Protein AF-A0A7X8HPP9-F1 (afdb_monomer)

Foldseek 3Di:
DLQVCPQQADDDQADADAPVQQVVVDDPVPGDDHAHCVQVVQQVLCQVQCVVPVRPVCSSLCRHWVRVCVVQVNPPLTRDDDPPHFPWDWDKDQADKDFDAQVVDPTPYNDHPRHRPITGIHTQWTAGRNRTQHHRNDGDDDDDPDDDDDD

Sequence (151 aa):
GVEDGLVDTIGTDNVTLTRAEKNIDASIWDTIPGYSALETHLPILLHEGVVKRNIPIEKVISKVTKNPAETFNVYPKKGTISPGSDADIVIVDLNISKEIKAQDLSSRSDFSIYENRVVKGWPVTTIKAGKVVIRDGEFVANGSNGVYISR

Solvent-accessible surface area (backbone atoms only — not comparable to full-atom values): 8805 Å² total; per-residue (Å²): 83,60,90,80,55,76,46,63,62,61,85,65,78,61,34,74,48,36,62,75,75,24,34,75,89,53,54,85,90,68,31,54,88,66,42,51,36,69,86,53,43,61,28,49,50,37,23,57,38,31,69,72,62,66,41,61,62,68,62,57,50,34,21,68,30,31,40,48,18,51,77,58,61,40,51,64,47,38,47,50,92,54,96,89,27,51,45,64,47,73,46,65,41,70,80,49,68,47,66,36,46,28,89,81,46,94,58,87,19,74,53,43,94,53,54,76,39,75,42,35,22,37,71,35,33,33,27,52,80,72,37,68,36,27,52,84,67,38,82,66,54,89,78,86,86,84,72,90,79,89,106

Radius of gyration: 16.88 Å; Cα contacts (8 Å, |Δi|>4): 252; chains: 1; bounding box: 34×32×44 Å

pLDDT: mean 96.0, std 3.24, range [78.25, 98.62]

Mean predicted aligned error: 3.21 Å

Structure (mmCIF, N/CA/C/O backbone):
data_AF-A0A7X8HPP9-F1
#
_entry.id   AF-A0A7X8HPP9-F1
#
loop_
_atom_site.group_PDB
_atom_site.id
_atom_site.type_symbol
_atom_site.label_atom_id
_atom_site.label_alt_id
_atom_site.label_comp_id
_atom_site.label_asym_id
_atom_site.label_entity_id
_atom_site.label_seq_id
_atom_site.pdbx_PDB_ins_code
_atom_site.Cartn_x
_atom_site.Cartn_y
_atom_site.Cartn_z
_atom_site.occupancy
_atom_site.B_iso_or_equiv
_atom_site.auth_seq_id
_atom_site.auth_comp_id
_atom_site.auth_asym_id
_atom_site.auth_atom_id
_atom_site.pdbx_PDB_model_num
ATOM 1 N N . GLY A 1 1 ? 13.658 10.159 8.037 1.00 90.19 1 GLY A N 1
ATOM 2 C CA . GLY A 1 1 ? 12.449 10.345 7.214 1.00 90.19 1 GLY A CA 1
ATOM 3 C C . GLY A 1 1 ? 11.214 9.688 7.813 1.00 90.19 1 GLY A C 1
ATOM 4 O O . GLY A 1 1 ? 10.357 10.358 8.367 1.00 90.19 1 GLY A O 1
ATOM 5 N N . VAL A 1 2 ? 11.060 8.372 7.632 1.00 93.00 2 VAL A N 1
ATOM 6 C CA . VAL A 1 2 ? 9.855 7.653 8.101 1.00 93.00 2 VAL A CA 1
ATOM 7 C C . VAL A 1 2 ? 9.908 7.385 9.607 1.00 93.00 2 VAL A C 1
ATOM 9 O O . VAL A 1 2 ? 8.939 7.645 10.313 1.00 93.00 2 VAL A O 1
ATOM 12 N N . GLU A 1 3 ? 11.042 6.893 10.110 1.00 93.44 3 GLU A N 1
ATOM 13 C CA . GLU A 1 3 ? 11.193 6.498 11.516 1.00 93.44 3 GLU A CA 1
ATOM 14 C C . GLU A 1 3 ? 11.200 7.681 12.497 1.00 93.44 3 GLU A C 1
ATOM 16 O O . GLU A 1 3 ? 10.606 7.591 13.575 1.00 93.44 3 GLU A O 1
ATOM 21 N N . ASP A 1 4 ? 11.856 8.775 12.116 1.00 94.31 4 ASP A N 1
ATOM 22 C CA . ASP A 1 4 ? 11.965 10.028 12.878 1.00 94.31 4 ASP A CA 1
ATOM 23 C C . ASP A 1 4 ? 10.745 10.951 12.698 1.00 94.31 4 ASP A C 1
ATOM 25 O O . ASP A 1 4 ? 10.660 11.987 13.349 1.00 94.31 4 ASP A O 1
ATOM 29 N N . GLY A 1 5 ? 9.785 10.566 11.849 1.00 92.94 5 GLY A N 1
ATOM 30 C CA . GLY A 1 5 ? 8.522 11.276 11.664 1.00 92.94 5 GLY A CA 1
ATOM 31 C C . GLY A 1 5 ? 8.560 12.464 10.702 1.00 92.94 5 GLY A C 1
ATOM 32 O O . GLY A 1 5 ? 7.536 13.116 10.562 1.00 92.94 5 GLY A O 1
ATOM 33 N N . LEU A 1 6 ? 9.674 12.717 10.006 1.00 96.94 6 LEU A N 1
ATOM 34 C CA . LEU A 1 6 ? 9.781 13.807 9.023 1.00 96.94 6 LEU A CA 1
ATOM 35 C C . LEU A 1 6 ? 8.858 13.625 7.801 1.00 96.94 6 LEU A C 1
ATOM 37 O O . LEU A 1 6 ? 8.451 14.599 7.179 1.00 96.94 6 LEU A O 1
ATOM 41 N N . VAL A 1 7 ? 8.562 12.381 7.420 1.00 96.62 7 VAL A N 1
ATOM 42 C CA . VAL A 1 7 ? 7.639 12.053 6.324 1.00 96.62 7 VAL A CA 1
ATOM 43 C C . VAL A 1 7 ? 6.260 11.786 6.907 1.00 96.62 7 VAL A C 1
ATOM 45 O O . VAL A 1 7 ? 6.111 10.857 7.700 1.00 96.62 7 VAL A O 1
ATOM 48 N N . ASP A 1 8 ? 5.245 12.545 6.495 1.00 95.81 8 ASP A N 1
ATOM 49 C CA . ASP A 1 8 ? 3.878 12.405 7.012 1.00 95.81 8 ASP A CA 1
ATOM 50 C C . ASP A 1 8 ? 3.077 11.299 6.336 1.00 95.81 8 ASP A C 1
ATOM 52 O O . ASP A 1 8 ? 2.391 10.536 7.018 1.00 95.81 8 ASP A O 1
ATOM 56 N N . THR A 1 9 ? 3.169 11.192 5.012 1.00 98.00 9 THR A N 1
ATOM 57 C CA . THR A 1 9 ? 2.408 10.225 4.215 1.00 98.00 9 THR A CA 1
ATOM 58 C C . THR A 1 9 ? 3.277 9.612 3.126 1.00 98.00 9 THR A C 1
ATOM 60 O O . THR A 1 9 ? 4.274 10.199 2.704 1.00 98.00 9 THR A O 1
ATOM 63 N N . ILE A 1 10 ? 2.913 8.410 2.681 1.00 98.06 10 ILE A N 1
ATOM 64 C CA . ILE A 1 10 ? 3.553 7.743 1.547 1.00 98.06 10 ILE A CA 1
ATOM 65 C C . ILE A 1 10 ? 2.456 7.357 0.553 1.00 98.06 10 ILE A C 1
ATOM 67 O O . ILE A 1 10 ? 1.461 6.738 0.922 1.00 98.06 10 ILE A O 1
ATOM 71 N N . GLY A 1 11 ? 2.643 7.741 -0.708 1.00 97.25 11 GLY A N 1
ATOM 72 C CA . GLY A 1 11 ? 1.814 7.327 -1.837 1.00 97.25 11 GLY A CA 1
ATOM 73 C C . GLY A 1 11 ? 2.636 6.569 -2.877 1.00 97.25 11 GLY A C 1
ATOM 74 O O . GLY A 1 11 ? 3.837 6.363 -2.710 1.00 97.25 11 GLY A O 1
ATOM 75 N N . THR A 1 12 ? 1.982 6.146 -3.955 1.00 97.44 12 THR A N 1
ATOM 76 C CA . THR A 1 12 ? 2.622 5.376 -5.034 1.00 97.44 12 THR A CA 1
ATOM 77 C C . THR A 1 12 ? 2.938 6.189 -6.272 1.00 97.44 12 THR A C 1
ATOM 79 O O . THR A 1 12 ? 3.763 5.741 -7.056 1.00 97.44 12 THR A O 1
ATOM 82 N N . ASP A 1 13 ? 2.239 7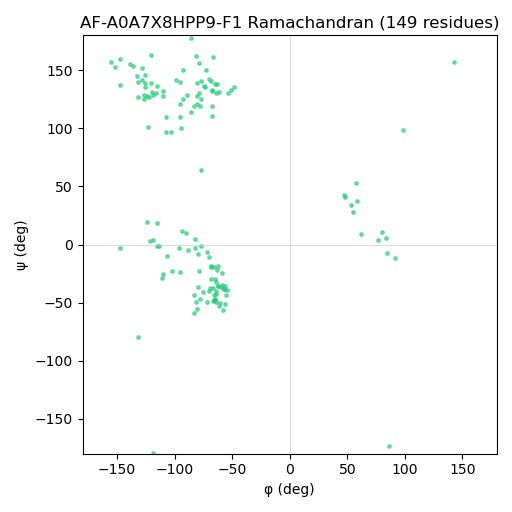.309 -6.481 1.00 96.44 13 ASP A N 1
ATOM 83 C CA . ASP A 1 13 ? 2.230 8.020 -7.766 1.00 96.44 13 ASP A CA 1
ATOM 84 C C . ASP A 1 13 ? 1.976 7.063 -8.953 1.00 96.44 13 ASP A C 1
ATOM 86 O O . ASP A 1 13 ? 2.645 7.081 -9.983 1.00 96.44 13 ASP A O 1
ATOM 90 N N . ASN A 1 14 ? 1.049 6.116 -8.754 1.00 96.94 14 ASN A N 1
ATOM 91 C CA . ASN A 1 14 ? 0.839 5.016 -9.686 1.00 96.94 14 ASN A CA 1
ATOM 92 C C . ASN A 1 14 ? 0.264 5.519 -11.020 1.00 96.94 14 ASN A C 1
ATOM 94 O O . ASN A 1 14 ? -0.924 5.838 -11.110 1.00 96.94 14 ASN A O 1
ATOM 98 N N . VAL A 1 15 ? 1.080 5.449 -12.069 1.00 96.00 15 VAL A N 1
ATOM 99 C CA . VAL A 1 15 ? 0.716 5.743 -13.459 1.00 96.00 15 VAL A CA 1
ATOM 100 C C . VAL A 1 15 ? 1.023 4.507 -14.301 1.00 96.00 15 VAL A C 1
ATOM 102 O O . VAL A 1 15 ? 2.171 4.202 -14.624 1.00 96.00 15 VAL A O 1
ATOM 105 N N . THR A 1 16 ? -0.021 3.745 -14.616 1.00 94.94 16 THR A N 1
ATOM 106 C CA . THR A 1 16 ? 0.111 2.421 -15.229 1.00 94.94 16 THR A CA 1
ATOM 107 C C . THR A 1 16 ? 0.226 2.514 -16.748 1.00 94.94 16 THR A C 1
ATOM 109 O O . THR A 1 16 ? -0.741 2.847 -17.436 1.00 94.94 16 THR A O 1
ATOM 112 N N . LEU A 1 17 ? 1.395 2.135 -17.258 1.00 95.25 17 LEU A N 1
ATOM 113 C CA . LEU A 1 17 ? 1.741 2.106 -18.678 1.00 95.25 17 LEU A CA 1
ATOM 114 C C . LEU A 1 17 ? 2.301 0.737 -19.045 1.00 95.25 17 LEU A C 1
ATOM 116 O O . LEU A 1 17 ? 2.917 0.072 -18.212 1.00 95.25 17 LEU A O 1
ATOM 120 N N . THR A 1 18 ? 2.129 0.342 -20.296 1.00 96.25 18 THR A N 1
ATOM 121 C CA . THR A 1 18 ? 2.931 -0.724 -20.903 1.00 96.25 18 THR A CA 1
ATOM 122 C C . THR A 1 18 ? 4.281 -0.175 -21.373 1.00 96.25 18 THR A C 1
ATOM 124 O O . THR A 1 18 ? 4.431 1.034 -21.561 1.00 96.25 18 THR A O 1
ATOM 127 N N . ARG A 1 19 ? 5.279 -1.036 -21.609 1.00 94.56 19 ARG A N 1
ATOM 128 C CA . ARG A 1 19 ? 6.561 -0.632 -22.219 1.00 94.56 19 ARG A CA 1
ATOM 129 C C . ARG A 1 19 ? 6.364 0.040 -23.579 1.00 94.56 19 ARG A C 1
ATOM 131 O O . ARG A 1 19 ? 7.045 1.017 -23.874 1.00 94.56 19 ARG A O 1
ATOM 138 N N . ALA A 1 20 ? 5.411 -0.454 -24.371 1.00 94.62 20 ALA A N 1
ATOM 139 C CA . ALA A 1 20 ? 5.074 0.115 -25.672 1.00 94.62 20 ALA A CA 1
ATOM 140 C C . ALA A 1 20 ? 4.525 1.545 -25.541 1.00 94.62 20 ALA A C 1
ATOM 142 O O . ALA A 1 20 ? 5.029 2.454 -26.191 1.00 94.62 20 ALA A O 1
ATOM 143 N N . GLU A 1 21 ? 3.552 1.768 -24.652 1.00 95.25 21 GLU A N 1
ATOM 144 C CA . GLU A 1 21 ? 3.022 3.115 -24.382 1.00 95.25 21 GLU A CA 1
ATOM 145 C C . GLU A 1 21 ? 4.091 4.047 -23.814 1.00 95.25 21 GLU A C 1
ATOM 147 O O . GLU A 1 21 ? 4.108 5.232 -24.126 1.00 95.25 21 GLU A O 1
ATOM 152 N N . LYS A 1 22 ? 5.001 3.513 -22.996 1.00 94.19 22 LYS A N 1
ATOM 153 C CA . LYS A 1 22 ? 6.102 4.280 -22.419 1.00 94.19 22 LYS A CA 1
ATOM 154 C C . LYS A 1 22 ? 7.102 4.771 -23.469 1.00 94.19 22 LYS A C 1
ATOM 156 O O . LYS A 1 22 ? 7.812 5.730 -2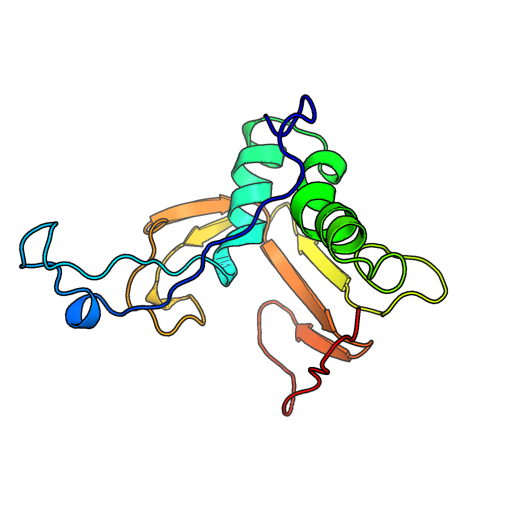3.184 1.00 94.19 22 LYS A O 1
ATOM 161 N N . ASN A 1 23 ? 7.118 4.166 -24.660 1.00 92.94 23 ASN A N 1
ATOM 162 C CA . ASN A 1 23 ? 8.036 4.483 -25.751 1.00 92.94 23 ASN A CA 1
ATOM 163 C C . ASN A 1 23 ? 9.509 4.346 -25.323 1.00 92.94 23 ASN A C 1
ATOM 165 O O . ASN A 1 23 ? 10.299 5.279 -25.434 1.00 92.94 23 ASN A O 1
ATOM 169 N N . ILE A 1 24 ? 9.861 3.180 -24.769 1.00 89.69 24 ILE A N 1
ATOM 170 C CA . ILE A 1 24 ? 11.156 2.947 -24.101 1.00 89.69 24 ILE A CA 1
ATOM 171 C C . ILE A 1 24 ? 12.389 3.083 -25.005 1.00 89.69 24 ILE A C 1
ATOM 173 O O . ILE A 1 24 ? 13.488 3.252 -24.486 1.00 89.69 24 ILE A O 1
ATOM 177 N N . ASP A 1 25 ? 12.213 3.009 -26.324 1.00 92.62 25 ASP A N 1
ATOM 178 C CA . ASP A 1 25 ? 13.299 3.155 -27.300 1.00 92.62 25 ASP A CA 1
ATOM 179 C C . ASP A 1 25 ? 13.535 4.622 -27.707 1.00 92.62 25 ASP A C 1
ATOM 181 O O . ASP A 1 25 ? 14.458 4.920 -28.468 1.00 92.62 25 ASP A O 1
ATOM 185 N N . ALA A 1 26 ? 12.706 5.551 -27.223 1.00 92.81 26 ALA A N 1
ATOM 186 C CA . ALA A 1 26 ? 12.845 6.974 -27.496 1.00 92.81 26 ALA A CA 1
ATOM 187 C C . ALA A 1 26 ? 13.802 7.670 -26.516 1.00 92.81 26 ALA A C 1
ATOM 189 O O . ALA A 1 26 ? 14.352 7.075 -25.589 1.00 92.81 26 ALA A O 1
ATOM 190 N N . SER A 1 27 ? 14.020 8.970 -26.724 1.00 95.56 27 SER A N 1
ATOM 191 C CA . SER A 1 27 ? 14.819 9.763 -25.793 1.00 95.56 27 SER A CA 1
ATOM 192 C C . SER A 1 27 ? 14.112 9.895 -24.439 1.00 95.56 27 SER A C 1
ATOM 194 O O . SER A 1 27 ? 12.892 9.748 -24.330 1.00 95.56 27 SER A O 1
ATOM 196 N N . ILE A 1 28 ? 14.863 10.250 -23.393 1.00 93.12 28 ILE A N 1
ATOM 197 C CA . ILE A 1 28 ? 14.276 10.529 -22.074 1.00 93.12 28 ILE A CA 1
ATOM 198 C C . ILE A 1 28 ? 13.246 11.671 -22.112 1.00 93.12 28 ILE A C 1
ATOM 200 O O . ILE A 1 28 ? 12.360 11.719 -21.267 1.00 93.12 28 ILE A O 1
ATOM 204 N N . TRP A 1 29 ? 13.349 12.569 -23.098 1.00 94.25 29 TRP A N 1
ATOM 205 C CA . TRP A 1 29 ? 12.428 13.689 -23.294 1.00 94.25 29 TRP A CA 1
ATOM 206 C C . TRP A 1 29 ? 11.119 13.271 -23.972 1.00 94.25 29 TRP A C 1
ATOM 208 O O . TRP A 1 29 ? 10.108 13.943 -23.798 1.00 94.25 29 TRP A O 1
ATOM 218 N N . ASP A 1 30 ? 11.141 12.154 -24.703 1.00 93.38 30 ASP A N 1
ATOM 219 C CA . ASP A 1 30 ? 10.009 11.634 -25.479 1.00 93.38 30 ASP A CA 1
ATOM 220 C C . ASP A 1 30 ? 9.364 10.391 -24.833 1.00 93.38 3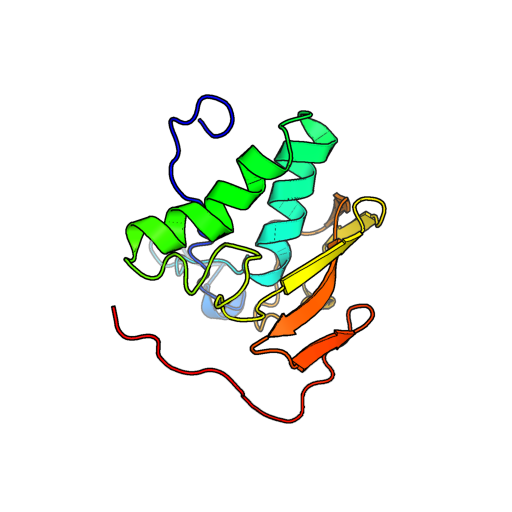0 ASP A C 1
ATOM 222 O O . ASP A 1 30 ? 8.304 9.931 -25.262 1.00 93.38 30 ASP A O 1
ATOM 226 N N . THR A 1 31 ? 10.005 9.833 -23.802 1.00 94.75 31 THR A N 1
ATOM 227 C CA . THR A 1 31 ? 9.493 8.722 -22.991 1.00 94.75 31 THR A CA 1
ATOM 228 C C . THR A 1 31 ? 8.386 9.217 -22.060 1.00 94.75 31 THR A C 1
ATOM 230 O O . THR A 1 31 ? 8.538 10.238 -21.387 1.00 94.75 31 THR A O 1
ATOM 233 N N . ILE A 1 32 ? 7.288 8.466 -21.935 1.00 93.88 32 ILE A N 1
ATOM 234 C CA . ILE A 1 32 ? 6.189 8.855 -21.038 1.00 93.88 32 ILE A CA 1
ATOM 235 C C . ILE A 1 32 ? 6.567 8.556 -19.572 1.00 93.88 32 ILE A C 1
ATOM 237 O O . ILE A 1 32 ? 6.906 7.412 -19.238 1.00 93.88 32 ILE A O 1
ATOM 241 N N . PRO A 1 33 ? 6.501 9.542 -18.655 1.00 93.06 33 PRO A N 1
ATOM 242 C CA . PRO A 1 33 ? 6.766 9.303 -17.243 1.00 93.06 33 PRO A CA 1
ATOM 243 C C . PRO A 1 33 ? 5.646 8.472 -16.604 1.00 93.06 33 PRO A C 1
ATOM 245 O O . PRO A 1 33 ? 4.466 8.652 -16.895 1.00 93.06 33 PRO A O 1
ATOM 248 N N . GLY A 1 34 ? 6.024 7.567 -15.700 1.00 93.69 34 GLY A N 1
ATOM 249 C CA . GLY A 1 34 ? 5.075 6.737 -14.959 1.00 93.69 34 GLY A CA 1
ATOM 250 C C . GLY A 1 34 ? 5.558 5.312 -14.714 1.00 93.69 34 GLY A C 1
ATOM 251 O O . GLY A 1 34 ? 6.439 4.791 -15.412 1.00 93.69 34 GLY A O 1
ATOM 252 N N . TYR A 1 35 ? 4.993 4.688 -13.688 1.00 95.00 35 TYR A N 1
ATOM 253 C CA . TYR A 1 35 ? 5.220 3.294 -13.331 1.00 95.00 35 TYR A CA 1
ATOM 254 C C . TYR A 1 35 ? 4.035 2.731 -12.538 1.00 95.00 35 TYR A C 1
ATOM 256 O O . TYR A 1 35 ? 3.276 3.456 -11.893 1.00 95.00 35 TYR A O 1
ATOM 264 N N . SER A 1 36 ? 3.899 1.405 -12.569 1.00 96.31 36 SER A N 1
ATOM 265 C CA . SER A 1 36 ? 2.950 0.678 -11.732 1.00 96.31 36 SER A CA 1
ATOM 266 C C . SER A 1 36 ? 3.598 0.296 -10.403 1.00 96.31 36 SER A C 1
ATOM 268 O O . SER A 1 36 ? 4.671 -0.305 -10.388 1.00 96.31 36 SER A O 1
ATOM 270 N N . ALA A 1 37 ? 2.937 0.612 -9.291 1.00 96.94 37 ALA A N 1
ATOM 271 C CA . ALA A 1 37 ? 3.406 0.258 -7.949 1.00 96.94 37 ALA A CA 1
ATOM 272 C C . ALA A 1 37 ? 2.281 -0.031 -6.942 1.00 96.94 37 ALA A C 1
ATOM 274 O O . ALA A 1 37 ? 2.583 -0.393 -5.805 1.00 96.94 37 ALA A O 1
ATOM 275 N N . LEU A 1 38 ? 1.005 0.121 -7.329 1.00 97.19 38 LEU A N 1
ATOM 276 C CA . LEU A 1 38 ? -0.128 0.052 -6.399 1.00 97.19 38 LEU A CA 1
ATOM 277 C C . LEU A 1 38 ? -0.184 -1.263 -5.609 1.00 97.19 38 LEU A C 1
ATOM 279 O O . LEU A 1 38 ? -0.245 -1.240 -4.384 1.00 97.19 38 LEU A O 1
ATOM 283 N N . GLU A 1 39 ? -0.118 -2.398 -6.298 1.00 96.94 39 GLU A N 1
ATOM 284 C CA . GLU A 1 39 ? -0.218 -3.725 -5.678 1.00 96.94 39 GLU A CA 1
ATOM 285 C C . GLU A 1 39 ? 1.002 -4.073 -4.815 1.00 96.94 39 GLU A C 1
ATOM 287 O O . GLU A 1 39 ? 0.877 -4.631 -3.727 1.00 96.94 39 GLU A O 1
ATOM 292 N N . THR A 1 40 ? 2.193 -3.669 -5.257 1.00 97.62 40 THR A N 1
ATOM 293 C CA . THR A 1 40 ? 3.456 -3.908 -4.543 1.00 97.62 40 THR A CA 1
ATOM 294 C C . THR A 1 40 ? 3.697 -2.940 -3.386 1.00 97.62 40 THR A C 1
ATOM 296 O O . THR A 1 40 ? 4.654 -3.124 -2.635 1.00 97.62 40 THR A O 1
ATOM 299 N N . HIS A 1 41 ? 2.865 -1.906 -3.229 1.00 98.06 41 HIS A N 1
ATOM 300 C CA . HIS A 1 41 ? 3.118 -0.804 -2.304 1.00 98.06 41 HIS A CA 1
ATOM 301 C C . HIS A 1 41 ? 3.294 -1.276 -0.859 1.00 98.06 41 HIS A C 1
ATOM 303 O O . HIS A 1 41 ? 4.338 -1.046 -0.248 1.00 98.06 41 HIS A O 1
ATOM 309 N N . LEU A 1 42 ? 2.296 -1.987 -0.329 1.00 98.00 42 LEU A N 1
ATOM 310 C CA . LEU A 1 42 ? 2.331 -2.483 1.042 1.00 98.00 42 LEU A CA 1
ATOM 311 C C . LEU A 1 42 ? 3.452 -3.522 1.254 1.00 98.00 42 LEU A C 1
ATOM 313 O O . LEU A 1 42 ? 4.226 -3.333 2.195 1.00 98.00 42 LEU A O 1
ATOM 317 N N . PRO A 1 43 ? 3.628 -4.550 0.393 1.00 98.19 43 PRO A N 1
ATOM 318 C CA . PRO A 1 43 ? 4.746 -5.483 0.527 1.00 98.19 43 PRO A CA 1
ATOM 319 C C . PRO A 1 43 ? 6.125 -4.821 0.558 1.00 98.19 43 PRO A C 1
ATOM 321 O O . PRO A 1 43 ? 6.956 -5.166 1.397 1.00 98.19 43 PRO A O 1
ATOM 324 N N . ILE A 1 44 ? 6.378 -3.835 -0.309 1.00 98.44 44 ILE A N 1
ATOM 325 C CA . ILE A 1 44 ? 7.665 -3.127 -0.344 1.00 98.44 44 ILE A CA 1
ATOM 326 C C . ILE A 1 44 ? 7.889 -2.329 0.940 1.00 98.44 44 ILE A C 1
ATOM 328 O O . ILE A 1 44 ? 8.984 -2.382 1.500 1.00 98.44 44 ILE A O 1
ATOM 332 N N . LEU A 1 45 ? 6.867 -1.631 1.441 1.00 98.12 45 LEU A N 1
ATOM 333 C CA . LEU A 1 45 ? 6.973 -0.873 2.689 1.00 98.12 45 LEU A CA 1
ATOM 334 C C . LEU A 1 45 ? 7.232 -1.776 3.898 1.00 98.12 45 LEU A C 1
ATOM 336 O O . LEU A 1 45 ? 8.090 -1.463 4.724 1.00 98.12 45 LEU A O 1
ATOM 340 N N . LEU A 1 46 ? 6.539 -2.911 3.983 1.00 98.50 46 LEU A N 1
ATOM 341 C CA . LEU A 1 46 ? 6.751 -3.894 5.044 1.00 98.50 46 LEU A CA 1
ATOM 342 C C . LEU A 1 46 ? 8.145 -4.513 4.960 1.00 98.50 46 LEU A C 1
ATOM 344 O O . LEU A 1 46 ? 8.858 -4.572 5.959 1.00 98.50 46 LEU A O 1
ATOM 348 N N . HIS A 1 47 ? 8.568 -4.931 3.772 1.00 98.62 47 HIS A N 1
ATOM 349 C CA . HIS A 1 47 ? 9.867 -5.558 3.595 1.00 98.62 47 HIS A CA 1
ATOM 350 C C . HIS A 1 47 ? 11.026 -4.594 3.872 1.00 98.62 47 HIS A C 1
ATOM 352 O O . HIS A 1 47 ? 11.960 -4.932 4.596 1.00 98.62 47 HIS A O 1
ATOM 358 N N . GLU A 1 48 ? 10.987 -3.385 3.311 1.00 98.06 48 GLU A N 1
ATOM 359 C CA . GLU A 1 48 ? 12.069 -2.412 3.466 1.00 98.06 48 GLU A CA 1
ATOM 360 C C . GLU A 1 48 ? 12.067 -1.758 4.853 1.00 98.06 48 GLU A C 1
ATOM 362 O O . GLU A 1 48 ? 13.137 -1.558 5.430 1.00 98.06 48 GLU A O 1
ATOM 367 N N . GLY A 1 49 ? 10.897 -1.423 5.396 1.00 97.62 49 GLY A N 1
ATOM 368 C CA . GLY A 1 49 ? 10.777 -0.759 6.692 1.00 97.62 49 GLY A CA 1
ATOM 369 C C . GLY A 1 49 ? 10.837 -1.735 7.862 1.00 97.62 49 GLY A C 1
ATOM 370 O O . GLY A 1 49 ? 11.714 -1.633 8.716 1.00 97.62 49 GLY A O 1
ATOM 371 N N . VAL A 1 50 ? 9.916 -2.696 7.892 1.00 97.88 50 VAL A N 1
ATOM 372 C CA . VAL A 1 50 ? 9.737 -3.590 9.044 1.00 97.88 50 VAL A CA 1
ATOM 373 C C . VAL A 1 50 ? 10.763 -4.717 9.018 1.00 97.88 50 VAL A C 1
ATOM 375 O O . VAL A 1 50 ? 11.524 -4.869 9.964 1.00 97.88 50 VAL A O 1
ATOM 378 N N . VAL A 1 51 ? 10.841 -5.480 7.924 1.00 97.38 51 VAL A N 1
ATOM 379 C CA . VAL A 1 51 ? 11.683 -6.689 7.870 1.00 97.38 51 VAL A CA 1
ATOM 380 C C . VAL A 1 51 ? 13.174 -6.349 7.826 1.00 97.38 51 VAL A C 1
ATOM 382 O O . VAL A 1 51 ? 13.953 -6.909 8.588 1.00 97.38 51 VAL A O 1
ATOM 385 N N . LYS A 1 52 ? 13.595 -5.448 6.931 1.00 97.88 52 LYS A N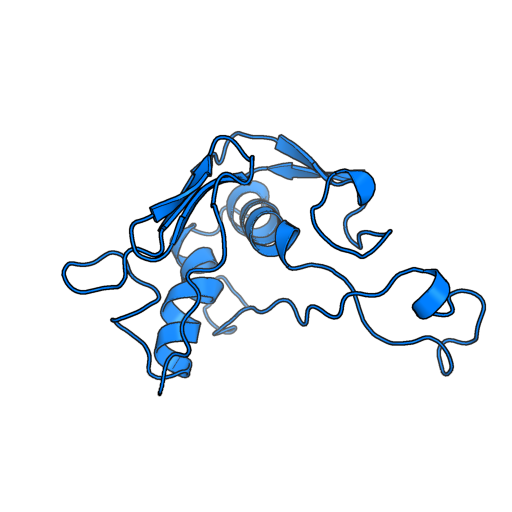 1
ATOM 386 C CA . LYS A 1 52 ? 15.020 -5.123 6.751 1.00 97.88 52 LYS A CA 1
ATOM 387 C C . LYS A 1 52 ? 15.575 -4.167 7.800 1.00 97.88 52 LYS A C 1
ATOM 389 O O . LYS A 1 52 ? 16.749 -4.270 8.140 1.00 97.88 52 LYS A O 1
ATOM 394 N N . ARG A 1 53 ? 14.773 -3.197 8.247 1.00 97.19 53 ARG A N 1
ATOM 395 C CA . ARG A 1 53 ? 15.237 -2.078 9.087 1.00 97.19 53 ARG A CA 1
ATOM 396 C C . ARG A 1 53 ? 14.671 -2.098 10.505 1.00 97.19 53 ARG A C 1
ATOM 398 O O . ARG A 1 53 ? 15.052 -1.244 11.293 1.00 97.19 53 ARG A O 1
ATOM 405 N N . ASN A 1 54 ? 13.816 -3.066 10.843 1.00 96.81 54 ASN A N 1
ATOM 406 C CA . ASN A 1 54 ? 13.186 -3.194 12.161 1.00 96.81 54 ASN A CA 1
ATOM 407 C C . ASN A 1 54 ? 12.423 -1.935 12.608 1.00 96.81 54 ASN A C 1
ATOM 409 O O . ASN A 1 54 ? 12.283 -1.682 13.804 1.00 96.81 54 ASN A O 1
ATOM 413 N N . ILE A 1 55 ? 11.909 -1.142 11.661 1.00 97.62 55 ILE A N 1
ATOM 414 C CA . ILE A 1 55 ? 11.024 -0.025 11.994 1.00 97.62 55 ILE A CA 1
ATOM 415 C C . ILE A 1 55 ? 9.713 -0.623 12.532 1.00 97.62 55 ILE A C 1
ATOM 41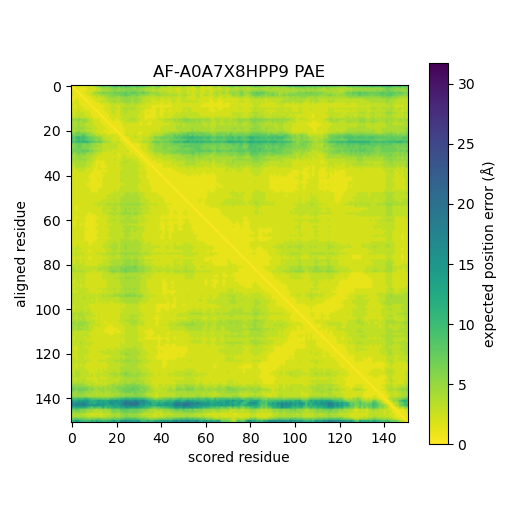7 O O . ILE A 1 55 ? 9.160 -1.515 11.879 1.00 97.62 55 ILE A O 1
ATOM 421 N N . PRO A 1 56 ? 9.180 -0.140 13.673 1.00 97.00 56 PRO A N 1
ATOM 422 C CA . PRO A 1 56 ? 7.885 -0.582 14.180 1.00 97.00 56 PRO A CA 1
ATOM 423 C C . PRO A 1 56 ? 6.804 -0.505 13.100 1.00 97.00 56 PRO A C 1
ATOM 425 O O . PRO A 1 56 ? 6.685 0.508 12.400 1.00 97.00 56 PRO A O 1
ATOM 428 N N . ILE A 1 57 ? 6.012 -1.567 12.954 1.00 96.56 57 ILE A N 1
ATOM 429 C CA . ILE A 1 57 ? 5.027 -1.682 11.873 1.00 96.56 57 ILE A CA 1
ATOM 430 C C . ILE A 1 57 ? 4.017 -0.532 11.905 1.00 96.56 57 ILE A C 1
ATOM 432 O O . ILE A 1 57 ? 3.657 0.002 10.862 1.00 96.56 57 ILE A O 1
ATOM 436 N N . GLU A 1 58 ? 3.643 -0.056 13.088 1.00 95.81 58 GLU A N 1
ATOM 437 C CA . GLU A 1 58 ? 2.722 1.059 13.300 1.00 95.81 58 GLU A CA 1
ATOM 438 C C . GLU A 1 58 ? 3.273 2.366 12.716 1.00 95.81 58 GLU A C 1
ATOM 440 O O . GLU A 1 58 ? 2.518 3.160 12.146 1.00 95.81 58 GLU A O 1
ATOM 445 N N . LYS A 1 59 ? 4.595 2.582 12.787 1.00 97.12 59 LYS A N 1
ATOM 446 C CA . LYS A 1 59 ? 5.246 3.749 12.174 1.00 97.12 59 LYS A CA 1
ATOM 447 C C . LYS A 1 59 ? 5.218 3.691 10.651 1.00 97.12 59 LYS A C 1
ATOM 449 O O . LYS A 1 59 ? 5.189 4.743 10.030 1.00 97.12 59 LYS A O 1
ATOM 454 N N . VAL A 1 60 ? 5.223 2.502 10.050 1.00 97.94 60 VAL A N 1
ATOM 455 C CA . VAL A 1 60 ? 5.121 2.337 8.591 1.00 97.94 60 VAL A CA 1
ATOM 456 C C . VAL A 1 60 ? 3.661 2.436 8.143 1.00 97.94 60 VAL A C 1
ATOM 458 O O . VAL A 1 60 ? 3.334 3.211 7.247 1.00 97.94 60 VAL A O 1
ATOM 461 N N . ILE A 1 61 ? 2.765 1.692 8.795 1.00 97.31 61 ILE A N 1
ATOM 462 C CA . ILE A 1 61 ? 1.351 1.587 8.418 1.00 97.31 61 ILE A CA 1
ATOM 463 C C . ILE A 1 61 ? 0.608 2.908 8.618 1.00 97.31 61 ILE A C 1
ATOM 465 O O . ILE A 1 61 ? -0.212 3.270 7.772 1.00 97.31 61 ILE A O 1
ATOM 469 N N . SER A 1 62 ? 0.914 3.673 9.670 1.00 97.69 62 SER A N 1
ATOM 470 C CA . SER A 1 62 ? 0.299 4.993 9.886 1.00 97.69 62 SER A CA 1
ATOM 471 C C . SER A 1 62 ? 0.498 5.936 8.696 1.00 97.69 62 SER A C 1
ATOM 473 O O . SER A 1 62 ? -0.439 6.642 8.330 1.00 97.69 62 SER A O 1
ATOM 475 N N . LYS A 1 63 ? 1.648 5.874 8.008 1.00 98.19 63 LYS A N 1
ATOM 476 C CA . LYS A 1 63 ? 1.968 6.723 6.844 1.00 98.19 63 LYS A CA 1
ATOM 477 C C . LYS A 1 63 ? 1.135 6.426 5.600 1.00 98.19 63 LYS A C 1
ATOM 479 O O . LYS A 1 63 ? 1.049 7.276 4.719 1.00 98.19 63 LYS A O 1
ATOM 484 N N . VAL A 1 64 ? 0.513 5.250 5.528 1.00 97.88 64 VAL A N 1
ATOM 485 C CA . VAL A 1 64 ? -0.320 4.821 4.390 1.00 97.88 64 VAL A CA 1
ATOM 486 C C . VAL A 1 64 ? -1.794 4.630 4.751 1.00 97.88 64 VAL A C 1
ATOM 488 O O . VAL A 1 64 ? -2.599 4.303 3.885 1.00 97.88 64 VAL A O 1
ATOM 491 N N . THR A 1 65 ? -2.174 4.843 6.016 1.00 98.25 65 THR A N 1
ATOM 492 C CA . THR A 1 65 ? -3.555 4.661 6.499 1.00 98.25 65 THR A CA 1
ATOM 493 C C . THR A 1 65 ? -4.042 5.855 7.318 1.00 98.25 65 THR A C 1
ATOM 495 O O . THR A 1 65 ? -4.766 6.700 6.794 1.00 98.25 65 THR A O 1
ATOM 498 N N . LYS A 1 66 ? -3.648 5.945 8.592 1.00 98.44 66 LYS A N 1
ATOM 499 C CA . LYS A 1 66 ? -4.100 6.972 9.535 1.00 98.44 66 LYS A CA 1
ATOM 500 C C . LYS A 1 66 ? -3.729 8.383 9.080 1.00 98.44 66 LYS A C 1
ATOM 502 O O . LYS A 1 66 ? -4.608 9.227 8.965 1.00 98.44 66 LYS A O 1
ATOM 507 N N . ASN A 1 67 ? -2.457 8.623 8.781 1.00 98.50 67 ASN A N 1
ATOM 508 C CA . ASN A 1 67 ? -1.956 9.949 8.438 1.00 98.50 67 ASN A CA 1
ATOM 509 C C . ASN A 1 67 ? -2.636 10.527 7.187 1.00 98.50 67 ASN A C 1
ATOM 511 O O . ASN A 1 67 ? -3.160 11.634 7.280 1.00 98.50 67 ASN A O 1
ATOM 515 N N . PRO A 1 68 ? -2.731 9.814 6.041 1.00 98.12 68 PRO A N 1
ATOM 516 C CA . PRO A 1 68 ? -3.483 10.342 4.906 1.00 98.12 68 PRO A CA 1
ATOM 517 C C . PRO A 1 68 ? -4.978 10.506 5.221 1.00 98.12 68 PRO A C 1
ATOM 519 O O . PRO A 1 68 ? -5.593 11.447 4.724 1.00 98.12 68 PRO A O 1
ATOM 522 N N . ALA A 1 69 ? -5.576 9.655 6.065 1.00 98.44 69 ALA A N 1
ATOM 523 C CA . ALA A 1 69 ? -6.963 9.842 6.492 1.00 98.44 69 ALA A CA 1
ATOM 524 C C . ALA A 1 69 ? -7.162 11.135 7.305 1.00 98.44 69 ALA A C 1
ATOM 526 O O . ALA A 1 69 ? -8.156 11.830 7.100 1.00 98.44 69 ALA A O 1
ATOM 527 N N . GLU A 1 70 ? -6.223 11.487 8.185 1.00 98.31 70 GLU A N 1
ATOM 528 C CA . GLU A 1 70 ? -6.218 12.762 8.912 1.00 98.31 70 GLU A CA 1
ATOM 529 C C . GLU A 1 70 ? -5.988 13.942 7.955 1.00 98.31 70 GLU A C 1
ATOM 531 O O . GLU A 1 70 ? -6.777 14.885 7.951 1.00 98.31 70 GLU A O 1
ATOM 536 N N . THR A 1 71 ? -4.981 13.863 7.075 1.00 97.88 71 THR A N 1
ATOM 537 C CA . THR A 1 71 ? -4.670 14.909 6.082 1.00 97.88 71 THR A CA 1
ATOM 538 C C . THR A 1 71 ? -5.854 15.220 5.166 1.00 97.88 71 THR A C 1
ATOM 540 O O . THR A 1 71 ? -6.087 16.377 4.825 1.00 97.88 71 THR A O 1
ATOM 543 N N . PHE A 1 72 ? -6.617 14.202 4.764 1.00 97.38 72 PHE A N 1
ATOM 544 C CA . PHE A 1 72 ? -7.781 14.366 3.894 1.00 97.38 72 PHE A CA 1
ATOM 545 C C . PHE A 1 72 ? -9.110 14.525 4.643 1.00 97.38 72 PHE A C 1
ATOM 547 O O . PHE A 1 72 ? -10.150 14.488 3.991 1.00 97.38 72 PHE A O 1
ATOM 554 N N . ASN A 1 73 ? -9.085 14.731 5.965 1.00 97.88 73 ASN A N 1
ATOM 555 C CA . ASN A 1 73 ? -10.265 14.969 6.805 1.00 97.88 73 ASN A CA 1
ATOM 556 C C . ASN A 1 73 ? -11.319 13.840 6.754 1.00 97.88 73 ASN A C 1
ATOM 558 O O . ASN A 1 73 ? -12.524 14.076 6.774 1.00 97.88 73 ASN A O 1
ATOM 562 N N . VAL A 1 74 ? -10.864 12.586 6.674 1.00 98.19 74 VAL A N 1
ATOM 563 C CA . VAL A 1 74 ? -11.722 11.383 6.669 1.00 98.19 74 VAL A CA 1
ATOM 564 C C . VAL A 1 74 ? -11.452 10.450 7.854 1.00 98.19 74 VAL A C 1
ATOM 566 O O . VAL A 1 74 ? -12.054 9.381 7.957 1.00 98.19 74 VAL A O 1
ATOM 569 N N . TYR A 1 75 ? -10.566 10.833 8.772 1.00 98.19 75 TYR A N 1
ATOM 570 C CA . TYR A 1 75 ? -10.411 10.185 10.074 1.00 98.19 75 TYR A CA 1
ATOM 571 C C . TYR A 1 75 ? -11.546 10.613 11.034 1.00 98.19 75 TYR A C 1
ATOM 573 O O . TYR A 1 75 ? -11.924 11.783 11.020 1.00 98.19 75 TYR A O 1
ATOM 581 N N . PRO A 1 76 ? -12.108 9.722 11.881 1.00 97.88 76 PRO A N 1
ATOM 582 C CA . PRO A 1 76 ? -11.775 8.307 12.063 1.00 97.88 76 PRO A CA 1
ATOM 583 C C . PRO A 1 76 ? -12.580 7.359 11.161 1.00 97.88 76 PRO A C 1
ATOM 585 O O . PRO A 1 76 ? -12.534 6.148 11.366 1.00 97.88 76 PRO A O 1
ATOM 588 N N . LYS A 1 77 ? -13.338 7.857 10.174 1.00 97.94 77 LYS A N 1
ATOM 589 C CA . LYS A 1 77 ? -14.114 6.989 9.271 1.00 97.94 77 LYS A CA 1
ATOM 590 C C . LYS A 1 77 ? -13.206 6.017 8.504 1.00 97.94 77 LYS A C 1
ATOM 592 O O . LYS A 1 77 ? -13.584 4.866 8.305 1.00 97.94 77 LYS A O 1
ATOM 597 N N . LYS A 1 78 ? -12.010 6.463 8.108 1.00 98.44 78 LYS A N 1
ATOM 598 C CA . LYS A 1 78 ? -10.942 5.659 7.491 1.00 98.44 78 LYS A CA 1
ATOM 599 C C . LYS A 1 78 ? -9.661 5.705 8.328 1.00 98.44 78 LYS A C 1
ATOM 601 O O . LYS A 1 78 ? -9.470 6.603 9.144 1.00 98.44 78 LYS A O 1
ATOM 606 N N . GLY A 1 79 ? -8.756 4.761 8.069 1.00 97.62 79 GLY A N 1
ATOM 607 C CA . GLY A 1 79 ? -7.389 4.787 8.601 1.00 97.62 79 GLY A CA 1
ATOM 608 C C . GLY A 1 79 ? -7.239 4.308 10.047 1.00 97.62 79 GLY A C 1
ATOM 609 O O . GLY A 1 79 ? -6.172 4.483 10.627 1.00 97.62 79 GLY A O 1
ATOM 610 N N . THR A 1 80 ? -8.275 3.704 10.633 1.00 98.06 80 THR A N 1
ATOM 611 C CA . THR A 1 80 ? -8.227 3.110 11.976 1.00 98.06 80 THR A CA 1
ATOM 612 C C . THR A 1 80 ? -9.144 1.895 12.085 1.00 98.06 80 THR A C 1
ATOM 614 O O . THR A 1 80 ? -10.081 1.742 11.302 1.00 98.06 80 THR A O 1
ATOM 617 N N . ILE A 1 81 ? -8.876 1.044 13.074 1.00 97.50 81 ILE A N 1
ATOM 618 C CA . ILE A 1 81 ? -9.735 -0.072 13.471 1.00 97.50 81 ILE A CA 1
ATOM 619 C C . ILE A 1 81 ? -10.367 0.323 14.803 1.00 97.50 81 ILE A C 1
ATOM 621 O O . ILE A 1 81 ? -9.746 0.233 15.861 1.00 97.50 81 ILE A O 1
ATOM 625 N N . SER A 1 82 ? -11.585 0.851 14.754 1.00 97.50 82 SER A N 1
ATOM 626 C CA . SER A 1 82 ? -12.322 1.314 15.932 1.00 97.50 82 SER A CA 1
ATOM 627 C C . SER A 1 82 ? -13.830 1.202 15.691 1.00 97.50 82 SER A C 1
ATOM 629 O O . SER A 1 82 ? -14.266 1.268 14.539 1.00 97.50 82 SER A O 1
ATOM 631 N N . PRO A 1 83 ? -14.654 1.027 16.743 1.00 98.12 83 PRO A N 1
ATOM 632 C CA . PRO A 1 83 ? -16.105 1.054 16.594 1.00 98.12 83 PRO A CA 1
ATOM 633 C C . PRO A 1 83 ? -16.575 2.337 15.892 1.00 98.12 83 PRO A C 1
ATOM 635 O O . PRO A 1 83 ? -16.179 3.435 16.274 1.00 98.12 83 PRO A O 1
ATOM 638 N N . GLY A 1 84 ? -17.413 2.189 14.863 1.00 97.19 84 GLY A N 1
ATOM 639 C CA . GLY A 1 84 ? -17.925 3.299 14.049 1.00 97.19 84 GLY A CA 1
ATOM 640 C C . GLY A 1 84 ? -17.093 3.650 12.806 1.00 97.19 84 GLY A C 1
ATOM 641 O O . GLY A 1 84 ? -17.591 4.385 11.956 1.00 97.19 84 GLY A O 1
ATOM 642 N N . SER A 1 85 ? -15.876 3.117 12.657 1.00 98.38 85 SER A N 1
ATOM 643 C CA . SER A 1 85 ? -15.075 3.252 11.430 1.00 98.38 85 SER A CA 1
ATOM 644 C C . SER A 1 85 ? -15.539 2.282 10.339 1.00 98.38 85 SER A C 1
ATOM 646 O O . SER A 1 85 ? -16.118 1.232 10.627 1.00 98.38 85 SER A O 1
ATOM 648 N N . ASP A 1 86 ? -15.256 2.605 9.074 1.00 98.06 86 ASP A N 1
ATOM 649 C CA . ASP A 1 86 ? -15.548 1.694 7.968 1.00 98.06 86 ASP A CA 1
ATOM 650 C C . ASP A 1 86 ? -14.696 0.422 8.097 1.00 98.06 86 ASP A C 1
ATOM 652 O O . ASP A 1 86 ? -13.496 0.481 8.369 1.00 98.06 86 ASP A O 1
ATOM 656 N N . ALA A 1 87 ? -15.307 -0.738 7.847 1.00 97.44 87 ALA A N 1
ATOM 657 C CA . ALA A 1 87 ? -14.636 -2.036 7.879 1.00 97.44 87 ALA A CA 1
ATOM 658 C C . ALA A 1 87 ? -13.779 -2.271 6.616 1.00 97.44 87 ALA A C 1
ATOM 660 O O . ALA A 1 87 ? -14.059 -3.168 5.815 1.00 97.44 87 ALA A O 1
ATOM 661 N N . ASP A 1 88 ? -12.755 -1.431 6.454 1.00 97.81 88 ASP A N 1
ATOM 662 C CA . ASP A 1 88 ? -11.692 -1.533 5.456 1.00 97.81 88 ASP A CA 1
ATOM 663 C C . ASP A 1 88 ? -10.422 -2.055 6.139 1.00 97.81 88 ASP A C 1
ATOM 665 O O . ASP A 1 88 ? -9.690 -1.308 6.788 1.00 97.81 88 ASP A O 1
ATOM 669 N N . ILE A 1 89 ? -10.192 -3.364 6.045 1.00 98.19 89 ILE A N 1
ATOM 670 C CA . ILE A 1 89 ? -9.193 -4.087 6.842 1.00 98.19 89 ILE A CA 1
ATOM 671 C C . ILE A 1 89 ? -8.361 -4.970 5.917 1.00 98.19 89 ILE A C 1
ATOM 673 O O . ILE A 1 89 ? -8.897 -5.626 5.025 1.00 98.19 89 ILE A O 1
ATOM 677 N N . VAL A 1 90 ? -7.054 -5.031 6.155 1.00 98.06 90 VAL A N 1
ATOM 678 C CA . VAL A 1 90 ? -6.143 -5.943 5.458 1.00 98.06 90 VAL A CA 1
ATOM 679 C C . VAL A 1 90 ? -5.505 -6.871 6.483 1.00 98.06 90 VAL A C 1
ATOM 681 O O . VAL A 1 90 ? -4.951 -6.412 7.479 1.00 98.06 90 VAL A O 1
ATOM 684 N N . ILE A 1 91 ? -5.574 -8.174 6.228 1.00 97.94 91 ILE A N 1
ATOM 685 C CA . ILE A 1 91 ? -4.810 -9.188 6.952 1.00 97.94 91 ILE A CA 1
ATOM 686 C C . ILE A 1 91 ? -3.522 -9.412 6.172 1.00 97.94 91 ILE A C 1
ATOM 688 O O . ILE A 1 91 ? -3.553 -9.706 4.974 1.00 97.94 91 ILE A O 1
ATOM 692 N N . VAL A 1 92 ? -2.395 -9.266 6.857 1.00 97.06 92 VAL A N 1
ATOM 693 C CA . VAL A 1 92 ? -1.056 -9.406 6.289 1.00 97.06 92 VAL A CA 1
ATOM 694 C C . VAL A 1 92 ? -0.367 -10.586 6.951 1.00 97.06 92 VAL A C 1
ATOM 696 O O . VAL A 1 92 ? -0.306 -10.653 8.177 1.00 97.06 92 VAL A O 1
ATOM 699 N N . ASP A 1 93 ? 0.209 -11.472 6.146 1.00 97.19 93 ASP A N 1
ATOM 700 C CA . ASP A 1 93 ? 1.161 -12.461 6.635 1.00 97.19 93 ASP A CA 1
ATOM 701 C C . ASP A 1 93 ? 2.584 -11.925 6.442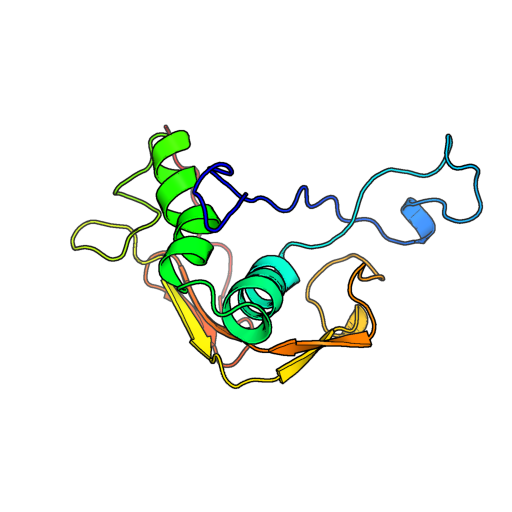 1.00 97.19 93 ASP A C 1
ATOM 703 O O . ASP A 1 93 ? 3.089 -11.805 5.320 1.00 97.19 93 ASP A O 1
ATOM 707 N N . LEU A 1 94 ? 3.233 -11.587 7.559 1.00 96.56 94 LEU A N 1
ATOM 708 C CA . LEU A 1 94 ? 4.604 -11.079 7.583 1.00 96.56 94 LEU A CA 1
ATOM 709 C C . LEU A 1 94 ? 5.649 -12.142 7.230 1.00 96.56 94 LEU A C 1
ATOM 711 O O . LEU A 1 94 ? 6.803 -11.781 7.024 1.00 96.56 94 LEU A O 1
ATOM 715 N N . ASN A 1 95 ? 5.287 -13.425 7.161 1.00 96.75 95 ASN A N 1
ATOM 716 C CA . ASN A 1 95 ? 6.199 -14.527 6.873 1.00 96.75 95 ASN A CA 1
ATOM 717 C C . ASN A 1 95 ? 6.238 -14.941 5.407 1.00 96.75 95 ASN A C 1
ATOM 719 O O . ASN A 1 95 ? 7.263 -15.466 4.966 1.00 96.75 95 ASN A O 1
ATOM 723 N N . ILE A 1 96 ? 5.178 -14.661 4.648 1.00 97.75 96 ILE A N 1
ATOM 724 C CA . ILE A 1 96 ? 5.139 -14.953 3.216 1.00 97.75 96 ILE A CA 1
ATOM 725 C C . ILE A 1 96 ? 6.232 -14.164 2.500 1.00 97.75 96 ILE A C 1
ATOM 727 O O . ILE A 1 96 ? 6.364 -12.952 2.680 1.00 97.75 96 ILE A O 1
ATOM 731 N N . SER A 1 97 ? 6.989 -14.866 1.659 1.00 98.12 97 SER A N 1
ATOM 732 C CA . SER A 1 97 ? 8.016 -14.310 0.786 1.00 98.12 97 SER A CA 1
ATOM 733 C C . SER A 1 97 ? 7.691 -14.677 -0.656 1.00 98.12 97 SER A C 1
ATOM 735 O O . SER A 1 97 ? 7.487 -15.853 -0.952 1.00 98.12 97 SER A O 1
ATOM 737 N N . LYS A 1 98 ? 7.643 -13.686 -1.546 1.00 97.88 98 LYS A N 1
ATOM 738 C CA . LYS A 1 98 ? 7.378 -13.879 -2.979 1.00 97.88 98 LYS A CA 1
ATOM 739 C C . LYS A 1 98 ? 8.390 -13.093 -3.803 1.00 97.88 98 LYS A C 1
ATOM 741 O O . LYS A 1 98 ? 8.809 -12.008 -3.399 1.00 97.88 98 LYS A O 1
ATOM 746 N N . GLU A 1 99 ? 8.779 -13.647 -4.942 1.00 98.50 99 GLU A N 1
ATOM 747 C CA . GLU A 1 99 ? 9.486 -12.909 -5.987 1.00 98.50 99 GLU A CA 1
ATOM 748 C C . GLU A 1 99 ? 8.466 -12.085 -6.777 1.00 98.50 99 GLU A C 1
ATOM 750 O O . GLU A 1 99 ? 7.428 -12.608 -7.173 1.00 98.50 99 GLU A O 1
ATOM 755 N N . ILE A 1 100 ? 8.730 -10.795 -6.976 1.00 98.44 100 ILE A N 1
ATOM 756 C CA . ILE A 1 100 ? 7.849 -9.936 -7.768 1.00 98.44 100 ILE A CA 1
ATOM 757 C C . ILE A 1 100 ? 8.142 -10.158 -9.249 1.00 98.44 100 ILE A C 1
ATOM 759 O O . ILE A 1 100 ? 9.247 -9.870 -9.709 1.00 98.44 100 ILE A O 1
ATOM 763 N N . LYS A 1 101 ? 7.123 -10.584 -9.995 1.00 98.25 101 LYS A N 1
ATOM 764 C CA . LYS A 1 101 ? 7.140 -10.635 -11.459 1.00 98.25 101 LYS A CA 1
ATOM 765 C C . LYS A 1 101 ? 5.952 -9.877 -12.007 1.00 98.25 101 LYS A C 1
ATOM 767 O O . LYS A 1 101 ? 4.848 -10.058 -11.503 1.00 98.25 101 LYS A O 1
ATOM 772 N N . ALA A 1 102 ? 6.150 -9.049 -13.032 1.00 97.25 102 ALA A N 1
ATOM 773 C CA . ALA A 1 102 ? 5.059 -8.254 -13.603 1.00 97.25 102 ALA A CA 1
ATOM 774 C C . ALA A 1 102 ? 3.859 -9.112 -14.035 1.00 97.25 102 ALA A C 1
ATOM 776 O O . ALA A 1 102 ? 2.718 -8.734 -13.800 1.00 97.25 102 ALA A O 1
ATOM 777 N N . GLN A 1 103 ? 4.132 -10.290 -14.600 1.00 97.12 103 GLN A N 1
ATOM 778 C CA . GLN A 1 103 ? 3.120 -11.252 -15.047 1.00 97.12 103 GLN A CA 1
ATOM 779 C C . GLN A 1 103 ? 2.231 -11.814 -13.924 1.00 97.12 103 GLN A C 1
ATOM 781 O O . GLN A 1 103 ? 1.140 -12.294 -14.214 1.00 97.12 103 GLN A O 1
ATOM 786 N N . ASP A 1 104 ? 2.692 -11.768 -12.670 1.00 95.69 104 ASP A N 1
ATOM 787 C CA . ASP A 1 104 ? 1.964 -12.296 -11.512 1.00 95.69 104 ASP A CA 1
ATOM 788 C C . ASP A 1 104 ? 1.169 -11.185 -10.793 1.00 95.69 104 ASP A C 1
ATOM 790 O O . ASP A 1 104 ? 0.477 -11.453 -9.813 1.00 95.69 104 ASP A O 1
ATOM 794 N N . LEU A 1 105 ? 1.290 -9.931 -11.249 1.00 96.00 105 LEU A N 1
ATOM 795 C CA . LEU A 1 105 ? 0.568 -8.780 -10.711 1.00 96.00 105 LEU A CA 1
ATOM 796 C C . LEU A 1 105 ? -0.732 -8.546 -11.490 1.00 96.00 105 LEU A C 1
ATOM 798 O O . LEU A 1 105 ? -0.822 -8.757 -12.695 1.00 96.00 105 LEU A O 1
ATOM 802 N N . SER A 1 106 ? -1.729 -7.997 -10.808 1.00 94.88 106 SER A N 1
ATOM 803 C CA . SER A 1 106 ? -3.038 -7.617 -11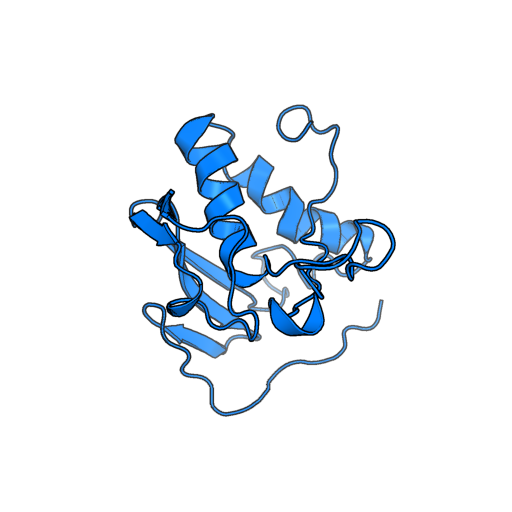.352 1.00 94.88 106 SER A CA 1
ATOM 804 C C . SER A 1 106 ? -3.018 -6.313 -12.166 1.00 94.88 106 SER A C 1
ATOM 806 O O . SER A 1 106 ? -4.055 -5.851 -12.647 1.00 94.88 106 SER A O 1
ATOM 808 N N . SER A 1 107 ? -1.862 -5.657 -12.285 1.00 95.25 107 SER A N 1
ATOM 809 C CA . SER A 1 107 ? -1.719 -4.409 -13.039 1.00 95.25 107 SER A CA 1
ATOM 810 C C . SER A 1 107 ? -1.781 -4.639 -14.551 1.00 95.25 107 SER A C 1
ATOM 812 O O . SER A 1 107 ? -1.314 -5.649 -15.059 1.00 95.25 107 SER A O 1
ATOM 814 N N . ARG A 1 108 ? -2.273 -3.645 -15.302 1.00 95.69 108 ARG A N 1
ATOM 815 C CA . ARG A 1 108 ? -2.199 -3.634 -16.778 1.00 95.69 108 ARG A CA 1
ATOM 816 C C . ARG A 1 108 ? -0.762 -3.469 -17.296 1.00 95.69 108 ARG A C 1
ATOM 818 O O . ARG A 1 108 ? -0.501 -3.714 -18.470 1.00 95.69 108 ARG A O 1
ATOM 825 N N . SER A 1 109 ? 0.150 -2.977 -16.458 1.00 96.94 109 SER A N 1
ATOM 826 C CA . SER A 1 109 ? 1.545 -2.795 -16.854 1.00 96.94 109 SER A CA 1
ATOM 827 C C . SER A 1 109 ? 2.209 -4.149 -17.079 1.00 96.94 109 SER A C 1
ATOM 829 O O . SER A 1 109 ? 2.114 -5.037 -16.241 1.00 96.94 109 SER A O 1
ATOM 831 N N . ASP A 1 110 ? 2.927 -4.285 -18.188 1.00 96.56 110 ASP A N 1
ATOM 832 C CA . ASP A 1 110 ? 3.708 -5.474 -18.531 1.00 96.56 110 ASP A CA 1
ATOM 833 C C . ASP A 1 110 ? 5.092 -5.484 -17.855 1.00 96.56 110 ASP A C 1
ATOM 835 O O . ASP A 1 110 ? 5.917 -6.362 -18.122 1.00 96.56 110 ASP A O 1
ATOM 839 N N . PHE A 1 111 ? 5.382 -4.501 -16.996 1.00 96.25 111 PHE A N 1
ATOM 840 C CA . PHE A 1 111 ? 6.640 -4.380 -16.270 1.00 96.25 111 PHE A CA 1
ATOM 841 C C . PHE A 1 111 ? 6.434 -4.001 -14.803 1.00 96.25 111 PHE A C 1
ATOM 843 O O . PHE A 1 111 ? 5.483 -3.316 -14.434 1.00 96.25 111 PHE A O 1
ATOM 850 N N . SER A 1 112 ? 7.391 -4.394 -13.966 1.00 96.81 112 SER A N 1
ATOM 851 C CA . SER A 1 112 ? 7.497 -3.939 -12.585 1.00 96.81 112 SER A CA 1
ATOM 852 C C . SER A 1 112 ? 8.833 -3.240 -12.369 1.00 96.81 112 SER A C 1
ATOM 854 O O . SER A 1 112 ? 9.879 -3.713 -12.808 1.00 96.81 112 SER A O 1
ATOM 856 N N . ILE A 1 113 ? 8.832 -2.131 -11.628 1.00 96.50 113 ILE A N 1
ATOM 857 C CA . ILE A 1 113 ? 10.080 -1.506 -11.150 1.00 96.50 113 ILE A CA 1
ATOM 858 C C . ILE A 1 113 ? 10.759 -2.330 -10.041 1.00 96.50 113 ILE A C 1
ATOM 860 O O . ILE A 1 113 ? 11.862 -2.009 -9.601 1.00 96.50 113 ILE A O 1
ATOM 864 N N . TYR A 1 114 ? 10.092 -3.390 -9.580 1.00 97.94 114 TYR A N 1
ATOM 865 C CA . TYR A 1 114 ? 10.574 -4.324 -8.572 1.00 97.94 114 TYR A CA 1
ATOM 866 C C . TYR A 1 114 ? 10.774 -5.742 -9.130 1.00 97.94 114 TYR A C 1
ATOM 868 O O . TYR A 1 114 ? 10.831 -6.684 -8.344 1.00 97.94 114 TYR A O 1
ATOM 876 N N . GLU A 1 115 ? 10.872 -5.900 -10.454 1.00 97.94 115 GLU A N 1
ATOM 877 C CA . GLU A 1 115 ? 11.065 -7.195 -11.124 1.00 97.94 115 GLU A CA 1
ATOM 878 C C . GLU A 1 115 ? 12.196 -8.023 -10.480 1.00 97.94 115 GLU A C 1
ATOM 880 O O . GLU A 1 115 ? 13.272 -7.498 -10.180 1.00 97.94 115 GLU A O 1
ATOM 885 N N . ASN A 1 116 ? 11.946 -9.318 -10.267 1.00 98.31 116 ASN A N 1
ATOM 886 C CA . ASN A 1 116 ? 12.847 -10.305 -9.655 1.00 98.31 116 ASN A CA 1
ATOM 887 C C . ASN A 1 116 ? 13.260 -10.013 -8.197 1.00 98.31 116 ASN A C 1
ATOM 889 O O . ASN A 1 116 ? 14.136 -10.676 -7.637 1.00 98.31 116 ASN A O 1
ATOM 893 N N . ARG A 1 117 ? 12.653 -9.023 -7.530 1.00 98.44 117 ARG A N 1
ATOM 894 C CA . ARG A 1 117 ? 12.920 -8.776 -6.107 1.00 98.44 117 ARG A CA 1
ATOM 895 C C . ARG A 1 117 ? 12.118 -9.741 -5.247 1.00 98.44 117 ARG A C 1
ATOM 897 O O . ARG A 1 117 ? 10.894 -9.791 -5.339 1.00 98.44 117 ARG A O 1
ATOM 904 N N . VAL A 1 118 ? 12.799 -10.434 -4.339 1.00 98.56 118 VAL A N 1
ATOM 905 C CA . VAL A 1 118 ? 12.157 -11.241 -3.295 1.00 98.56 118 VAL A CA 1
ATOM 906 C C . VAL A 1 118 ? 11.775 -10.346 -2.117 1.00 98.56 118 VAL A C 1
ATOM 908 O O . VAL A 1 118 ? 12.631 -9.711 -1.501 1.00 98.56 118 VAL A O 1
ATOM 911 N N . VAL A 1 119 ? 10.479 -10.284 -1.819 1.00 98.44 119 VAL A N 1
ATOM 912 C CA . VAL A 1 119 ? 9.875 -9.372 -0.839 1.00 98.44 119 VAL A CA 1
ATOM 913 C C . VAL A 1 119 ? 9.055 -10.177 0.165 1.00 98.44 119 VAL A C 1
ATOM 915 O O . VAL A 1 119 ? 8.352 -11.118 -0.206 1.00 98.44 119 VAL A O 1
ATOM 918 N N . LYS A 1 120 ? 9.146 -9.793 1.442 1.00 98.44 120 LYS A N 1
ATOM 919 C CA . LYS A 1 120 ? 8.519 -10.477 2.581 1.00 98.44 120 LYS A CA 1
ATOM 920 C C . LYS A 1 120 ? 7.468 -9.582 3.244 1.00 98.44 120 LYS A C 1
ATOM 922 O O . LYS A 1 120 ? 7.743 -8.408 3.476 1.00 98.44 120 LYS A O 1
ATOM 927 N N . GLY A 1 121 ? 6.316 -10.157 3.578 1.00 97.75 121 GLY A N 1
ATOM 928 C CA . GLY A 1 121 ? 5.156 -9.450 4.119 1.00 97.75 121 GLY A CA 1
ATOM 929 C C . GLY A 1 121 ? 4.123 -9.147 3.044 1.00 97.75 121 GLY A C 1
ATOM 930 O O . GLY A 1 121 ? 4.266 -8.179 2.306 1.00 97.75 121 GLY A O 1
ATOM 931 N N . TRP A 1 122 ? 3.086 -9.978 2.953 1.00 97.81 122 TRP A N 1
ATOM 932 C CA . TRP A 1 122 ? 2.089 -9.893 1.884 1.00 97.81 122 TRP A CA 1
ATOM 933 C C . TRP A 1 122 ? 0.662 -9.849 2.430 1.00 97.81 122 TRP A C 1
ATOM 935 O O . TRP A 1 122 ? 0.357 -10.556 3.395 1.00 97.81 122 TRP A O 1
ATOM 945 N N . PRO A 1 123 ? -0.234 -9.047 1.823 1.00 97.12 123 PRO A N 1
ATOM 946 C CA . PRO A 1 123 ? -1.655 -9.128 2.123 1.00 97.12 123 PRO A CA 1
ATOM 947 C C . PRO A 1 123 ? -2.191 -10.501 1.700 1.00 97.12 123 PRO A C 1
ATOM 949 O O . PRO A 1 123 ? -1.955 -10.950 0.579 1.00 97.12 123 PRO A O 1
ATOM 952 N N . VAL A 1 124 ? -2.914 -11.162 2.601 1.00 97.31 124 VAL A N 1
ATOM 953 C CA . VAL A 1 124 ? -3.557 -12.466 2.353 1.00 97.31 124 VAL A CA 1
ATOM 954 C C . VAL A 1 124 ? -5.073 -12.351 2.278 1.00 97.31 124 VAL A C 1
ATOM 956 O O . VAL A 1 124 ? -5.737 -13.163 1.642 1.00 97.31 124 VAL A O 1
ATOM 959 N N . THR A 1 125 ? -5.653 -11.336 2.915 1.00 98.19 125 THR A N 1
ATOM 960 C CA . THR A 1 125 ? -7.092 -11.074 2.872 1.00 98.19 125 THR A CA 1
ATOM 961 C C . THR A 1 125 ? -7.337 -9.578 2.945 1.00 98.19 125 THR A C 1
ATOM 963 O O . THR A 1 125 ? -6.737 -8.886 3.765 1.00 98.19 125 THR A O 1
ATOM 966 N N . THR A 1 126 ? -8.258 -9.094 2.121 1.00 97.69 126 THR A N 1
ATOM 967 C CA . THR A 1 126 ? -8.695 -7.695 2.117 1.00 97.69 126 THR A CA 1
ATOM 968 C C . THR A 1 126 ? -10.199 -7.662 2.303 1.00 97.69 126 THR A C 1
ATOM 970 O O . THR A 1 126 ? -10.947 -8.316 1.573 1.00 97.69 126 THR A O 1
ATOM 973 N N . ILE A 1 127 ? -10.640 -6.880 3.277 1.00 97.62 127 ILE A N 1
ATOM 974 C CA . ILE A 1 127 ? -12.034 -6.603 3.592 1.00 97.62 127 ILE A CA 1
ATOM 975 C C . ILE A 1 127 ? -12.283 -5.148 3.219 1.00 97.62 127 ILE A C 1
ATOM 977 O O . ILE A 1 127 ? -11.538 -4.267 3.639 1.00 97.62 127 ILE A O 1
ATOM 981 N N . LYS A 1 128 ? -13.319 -4.898 2.425 1.00 96.62 128 LYS A N 1
ATOM 982 C CA . LYS A 1 128 ? -13.747 -3.558 2.031 1.00 96.62 128 LYS A CA 1
ATOM 983 C C . LYS A 1 128 ? -15.221 -3.378 2.348 1.00 96.62 128 LYS A C 1
ATOM 985 O O . LYS A 1 128 ? -16.042 -4.177 1.894 1.00 96.62 128 LYS A O 1
ATOM 990 N N . ALA A 1 129 ? -15.552 -2.337 3.107 1.00 95.25 129 ALA A N 1
ATOM 991 C CA . ALA A 1 129 ? -16.901 -2.066 3.597 1.00 95.25 129 ALA A CA 1
ATOM 992 C C . ALA A 1 129 ? -17.569 -3.319 4.209 1.00 95.25 129 ALA A C 1
ATOM 994 O O . ALA A 1 129 ? -18.724 -3.634 3.919 1.00 95.25 129 ALA A O 1
ATOM 995 N N . GLY A 1 130 ? -16.805 -4.083 4.999 1.00 95.44 130 GLY A N 1
ATOM 996 C CA . GLY A 1 130 ? -17.276 -5.296 5.677 1.00 95.44 130 GLY A CA 1
ATOM 997 C C . GLY A 1 130 ? -17.415 -6.536 4.787 1.00 95.44 130 GLY A C 1
ATOM 998 O O . GLY A 1 130 ? -17.860 -7.576 5.266 1.00 95.44 130 GLY A O 1
ATOM 999 N N . LYS A 1 131 ? -17.032 -6.465 3.507 1.00 96.19 131 LYS A N 1
ATOM 1000 C CA . LYS A 1 131 ? -17.068 -7.599 2.571 1.00 96.19 131 LYS A CA 1
ATO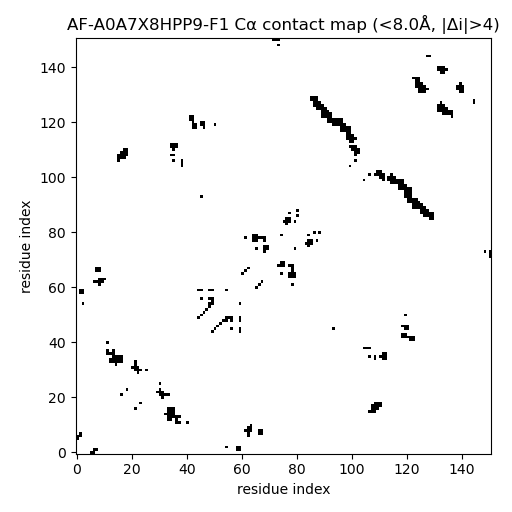M 1001 C C . LYS A 1 131 ? -15.657 -8.060 2.233 1.00 96.19 131 LYS A C 1
ATOM 1003 O O . LYS A 1 131 ? -14.811 -7.242 1.882 1.00 96.19 131 LYS A O 1
ATOM 1008 N N . VAL A 1 132 ? -15.412 -9.367 2.297 1.00 96.81 132 VAL A N 1
ATOM 1009 C CA . VAL A 1 132 ? -14.152 -9.961 1.828 1.00 96.81 132 VAL A CA 1
ATOM 1010 C C . VAL A 1 132 ? -14.076 -9.807 0.310 1.00 96.81 132 VAL A C 1
ATOM 1012 O O . VAL A 1 132 ? -14.949 -10.307 -0.397 1.00 96.81 132 VAL A O 1
ATOM 1015 N N . VAL A 1 133 ? -13.056 -9.099 -0.175 1.00 96.69 133 VAL A N 1
ATOM 1016 C CA . VAL A 1 133 ? -12.817 -8.869 -1.610 1.00 96.69 133 VAL A CA 1
ATOM 1017 C C . VAL A 1 133 ? -11.585 -9.603 -2.130 1.00 96.69 133 VAL A C 1
ATOM 1019 O O . VAL A 1 133 ? -11.572 -9.998 -3.290 1.00 96.69 133 VAL A O 1
ATOM 1022 N N . ILE A 1 134 ? -10.595 -9.836 -1.263 1.00 95.94 134 ILE A N 1
ATOM 1023 C CA . ILE A 1 134 ? -9.470 -10.743 -1.512 1.00 95.94 134 ILE A CA 1
ATOM 1024 C C . ILE A 1 134 ? -9.511 -11.837 -0.449 1.00 95.94 134 ILE A C 1
ATOM 1026 O O . ILE A 1 134 ? -9.606 -11.506 0.736 1.00 95.94 134 ILE A O 1
ATOM 1030 N N . ARG A 1 135 ? -9.404 -13.105 -0.851 1.00 96.50 135 ARG A N 1
ATOM 1031 C CA . ARG A 1 135 ? -9.257 -14.264 0.039 1.00 96.50 135 ARG A CA 1
ATOM 1032 C C . ARG A 1 135 ? -8.111 -15.135 -0.463 1.00 96.50 135 ARG A C 1
ATOM 1034 O O . ARG A 1 135 ? -8.105 -15.500 -1.628 1.00 96.50 135 ARG A O 1
ATOM 1041 N N . ASP A 1 136 ? -7.164 -15.446 0.416 1.00 92.81 136 ASP A N 1
ATOM 1042 C CA . ASP A 1 136 ? -5.978 -16.258 0.111 1.00 92.81 136 ASP A CA 1
ATOM 1043 C C . ASP A 1 136 ? -5.170 -15.744 -1.096 1.00 92.81 136 ASP A C 1
ATOM 1045 O O . ASP A 1 136 ? -4.578 -16.507 -1.850 1.00 92.81 136 ASP A O 1
ATOM 1049 N N . GLY A 1 137 ? -5.137 -14.418 -1.273 1.00 88.31 137 GLY A N 1
ATOM 1050 C CA . GLY A 1 137 ? -4.485 -13.755 -2.409 1.00 88.31 137 GLY A CA 1
ATOM 1051 C C . GLY A 1 137 ? -5.334 -13.649 -3.680 1.00 88.31 137 GLY A C 1
ATOM 1052 O O . GLY A 1 137 ? -4.946 -12.917 -4.582 1.00 88.31 137 GLY A O 1
ATOM 1053 N N . GLU A 1 138 ? -6.507 -14.280 -3.727 1.00 92.25 138 GLU A N 1
ATOM 1054 C CA . GLU A 1 138 ? -7.385 -14.296 -4.899 1.00 92.25 138 GLU A CA 1
ATOM 1055 C C . GLU A 1 138 ? -8.520 -13.275 -4.788 1.00 92.25 138 GLU A C 1
ATOM 1057 O O . GLU A 1 138 ? -9.113 -13.082 -3.720 1.00 92.25 138 GLU A O 1
ATOM 1062 N N . PHE A 1 139 ? -8.867 -12.634 -5.907 1.00 93.25 139 PHE A N 1
ATOM 1063 C CA . PHE A 1 139 ? -10.003 -11.716 -5.975 1.00 93.25 139 PHE A CA 1
ATOM 1064 C C . PHE A 1 139 ? -11.328 -12.476 -6.058 1.00 93.25 139 PHE A C 1
ATOM 1066 O O . PHE A 1 139 ? -11.577 -13.226 -6.996 1.00 93.25 139 PHE A O 1
ATOM 1073 N N . VAL A 1 140 ? -12.198 -12.261 -5.066 1.00 95.44 140 VAL A N 1
ATOM 1074 C CA . VAL A 1 140 ? -13.444 -13.032 -4.878 1.00 95.44 140 VAL A CA 1
ATOM 1075 C C . VAL A 1 140 ? -14.709 -12.171 -4.889 1.00 95.44 140 VAL A C 1
ATOM 1077 O O . VAL A 1 140 ? -15.807 -12.675 -4.651 1.00 95.44 140 VAL A O 1
ATOM 1080 N N . ALA A 1 141 ? -14.588 -10.862 -5.119 1.00 91.06 141 ALA A N 1
ATOM 1081 C CA . ALA A 1 141 ? -15.741 -9.971 -5.114 1.00 91.06 141 ALA A CA 1
ATOM 1082 C C . ALA A 1 141 ? -16.522 -10.028 -6.435 1.00 91.06 141 ALA A C 1
ATOM 1084 O O . ALA A 1 141 ? -15.951 -9.979 -7.521 1.00 91.06 141 ALA A O 1
ATOM 1085 N N . ASN A 1 142 ? -17.852 -10.020 -6.331 1.00 83.81 142 ASN A N 1
ATOM 1086 C CA . ASN A 1 142 ? -18.744 -9.847 -7.473 1.00 83.81 142 ASN A CA 1
ATOM 1087 C C . ASN A 1 142 ? -19.122 -8.363 -7.600 1.00 83.81 142 ASN A C 1
ATOM 1089 O O . ASN A 1 142 ? -19.983 -7.872 -6.868 1.00 83.81 142 ASN A O 1
ATOM 1093 N N . GLY A 1 143 ? -18.470 -7.651 -8.521 1.00 79.00 143 GLY A N 1
ATOM 1094 C CA . GLY A 1 143 ? -18.748 -6.242 -8.824 1.00 79.00 143 GLY A CA 1
ATOM 1095 C C . GLY A 1 143 ? -18.009 -5.230 -7.940 1.00 79.00 143 GLY A C 1
ATOM 1096 O O . GLY A 1 143 ? -17.131 -5.572 -7.148 1.00 79.00 143 GLY A O 1
ATOM 1097 N N . SER A 1 144 ? -18.350 -3.948 -8.103 1.00 78.25 144 SER A N 1
ATOM 1098 C CA . SER A 1 144 ? -17.744 -2.845 -7.356 1.00 78.25 144 SER A CA 1
ATOM 1099 C C . SER A 1 144 ? -18.577 -2.473 -6.125 1.00 78.25 144 SER A C 1
ATOM 1101 O O . SER A 1 144 ? -19.803 -2.424 -6.153 1.00 78.25 144 SER A O 1
ATOM 1103 N N . ASN A 1 145 ? -17.895 -2.183 -5.018 1.00 85.12 145 ASN A N 1
ATOM 1104 C CA . ASN A 1 145 ? -18.486 -1.640 -3.789 1.00 85.12 145 ASN A CA 1
ATOM 1105 C C . ASN A 1 145 ? -17.807 -0.325 -3.363 1.00 85.12 145 ASN A C 1
ATOM 1107 O O . ASN A 1 145 ? -17.856 0.069 -2.199 1.00 85.12 145 ASN A O 1
ATOM 1111 N N . GLY A 1 146 ? -17.112 0.327 -4.299 1.00 91.62 146 GLY A N 1
ATOM 1112 C CA . GLY A 1 146 ? -16.486 1.622 -4.075 1.00 91.62 146 GLY A CA 1
ATOM 1113 C C . GLY A 1 146 ? -17.531 2.729 -4.029 1.00 91.62 146 GLY A C 1
ATOM 1114 O O . GLY A 1 146 ? -18.418 2.782 -4.875 1.00 91.62 146 GLY A O 1
ATOM 1115 N N . VAL A 1 147 ? -17.397 3.627 -3.058 1.00 93.81 147 VAL A N 1
ATOM 1116 C CA . VAL A 1 147 ? -18.200 4.847 -2.957 1.00 93.81 147 VAL A CA 1
ATOM 1117 C C . VAL A 1 147 ? -17.272 6.048 -2.861 1.00 93.81 147 VAL A C 1
ATOM 1119 O O . VAL A 1 147 ? -16.190 5.957 -2.273 1.00 93.81 147 VAL A O 1
ATOM 1122 N N . TYR A 1 148 ? -17.691 7.169 -3.443 1.00 95.88 148 TYR A N 1
ATOM 1123 C CA . TYR A 1 148 ? -17.024 8.445 -3.224 1.00 95.88 148 TYR A CA 1
ATOM 1124 C C . TYR A 1 148 ? -17.136 8.837 -1.745 1.00 95.88 148 TYR A C 1
ATOM 1126 O O . TYR A 1 148 ? -18.192 8.676 -1.130 1.00 95.88 148 TYR A O 1
ATOM 1134 N N . ILE A 1 149 ? -16.045 9.350 -1.179 1.00 94.88 149 ILE A N 1
ATOM 1135 C CA . ILE A 1 149 ? -16.017 9.882 0.182 1.00 94.88 149 ILE A CA 1
ATOM 1136 C C . ILE A 1 149 ? -15.929 11.401 0.073 1.00 94.88 149 ILE A C 1
ATOM 1138 O O . ILE A 1 149 ? -14.905 11.934 -0.352 1.00 94.88 149 ILE A O 1
ATOM 1142 N N . SER A 1 150 ? -17.012 12.087 0.438 1.00 92.69 150 SER A N 1
ATOM 1143 C CA . SER A 1 150 ? -17.003 13.539 0.615 1.00 92.69 150 SER A CA 1
ATOM 1144 C C . SER A 1 150 ? -16.149 13.906 1.826 1.00 92.69 150 SER A C 1
ATOM 1146 O O . SER A 1 150 ? -16.211 13.214 2.846 1.00 92.69 150 SER A O 1
ATOM 1148 N N . ARG A 1 151 ? -15.388 14.991 1.705 1.00 87.31 151 ARG A N 1
ATOM 1149 C CA . ARG A 1 151 ? -14.464 15.512 2.717 1.00 87.31 151 ARG A CA 1
ATOM 1150 C C . ARG A 1 151 ? -14.723 16.988 2.976 1.00 87.31 151 ARG A C 1
ATOM 1152 O O . ARG A 1 151 ? -15.165 17.650 2.008 1.00 87.31 1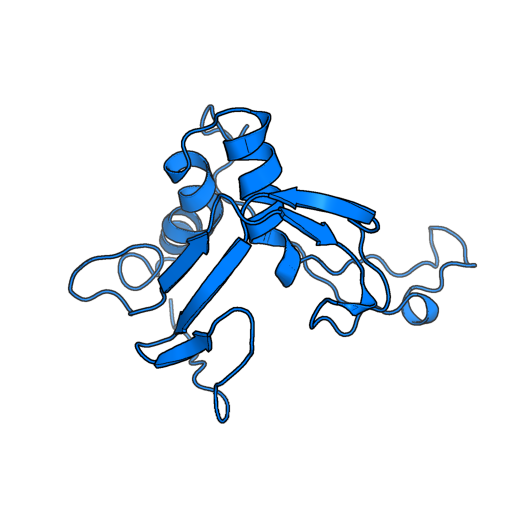51 ARG A O 1
#

Secondary structure (DSSP, 8-state):
--TTS-------------HHHHTTTS-TTTSPP----TTTHHHHHIIIIIITT---HHHHHGGGTHHHHHHTT-TTTSSS-STTS---EEEEEEEEEEE--GGGSSSS-S--TTTT-EEEEEEEEEEETTEEEEETTEE---S--------

Nearest PDB structures (foldseek):
  1gkp-assembly1_A  TM=9.620E-01  e=2.137E-11  Thermus sp.
  5mle-assembly1_A  TM=9.437E-01  e=1.535E-11  Homo sapiens
  4b3z-assembly1_C  TM=9.484E-01  e=2.283E-11  Homo sapiens
  4bkn-assembly1_A  TM=9.521E-01  e=5.048E-11  Homo sapiens
  4bkn-assembly1_B  TM=9.521E-01  e=5.048E-11  Homo sapiens